Protein AF-L8LG18-F1 (afdb_monomer_lite)

Foldseek 3Di:
DVVLVVLLVVLQVQLVVLQVVLVVCVVVVVNVSSVVSNVVSVVSVVVSVVSVVVVVVVVD

Secondary structure (DSSP, 8-state):
-HHHHHHHHHHHHHHHHHHHHHHHHHHTT-HHHHHHHHHHHHHHHHHHHHHHHHHHHTT-

Sequence (60 aa):
MEDTKTQMKEYVRLAAKLSKEAIAEFDNKNFAEGKRKMKLAREAAQSFQRLYQSQIASSI

Radius of gyration: 14.04 Å; chains: 1; bounding box: 27×18×43 Å

pLDDT: mean 92.73, std 9.8, range [54.69, 98.5]

Structure (mmCIF, N/CA/C/O backbone):
data_AF-L8LG18-F1
#
_entry.id   AF-L8LG18-F1
#
loop_
_atom_site.group_PDB
_atom_site.id
_atom_site.type_symbol
_atom_site.label_atom_id
_atom_site.label_alt_id
_atom_site.label_comp_id
_atom_site.label_asym_id
_atom_site.label_entity_id
_atom_site.label_seq_id
_atom_site.pdbx_PDB_ins_code
_atom_site.Cartn_x
_atom_site.Cartn_y
_atom_site.Cartn_z
_atom_site.occupancy
_atom_site.B_iso_or_equiv
_atom_site.auth_seq_id
_atom_site.auth_comp_id
_atom_site.auth_asym_id
_atom_site.auth_atom_id
_atom_site.pdbx_PDB_model_num
ATOM 1 N N . MET A 1 1 ? 17.552 -6.153 -16.113 1.00 61.19 1 MET A N 1
ATOM 2 C CA . MET A 1 1 ? 16.094 -6.341 -16.327 1.00 61.19 1 MET A CA 1
ATOM 3 C C . MET A 1 1 ? 15.436 -7.197 -15.242 1.00 61.19 1 MET A C 1
ATOM 5 O O . MET A 1 1 ? 14.292 -6.912 -14.901 1.00 61.19 1 MET A O 1
ATOM 9 N N . GLU A 1 2 ? 16.105 -8.224 -14.705 1.00 69.19 2 GLU A N 1
ATOM 10 C CA . GLU A 1 2 ? 15.544 -9.094 -13.655 1.00 69.19 2 GLU A CA 1
ATOM 11 C C . GLU A 1 2 ? 15.390 -8.370 -12.303 1.00 69.19 2 GLU A C 1
ATOM 13 O O . GLU A 1 2 ? 14.307 -8.398 -11.719 1.00 69.19 2 GLU A O 1
ATOM 18 N N . ASP A 1 3 ? 16.389 -7.579 -11.893 1.00 81.06 3 ASP A N 1
ATOM 19 C CA . ASP A 1 3 ? 16.324 -6.727 -10.694 1.00 81.06 3 ASP A CA 1
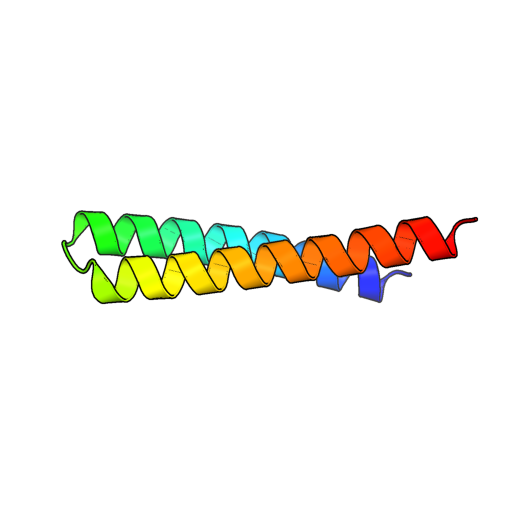ATOM 20 C C . ASP A 1 3 ? 15.165 -5.727 -10.704 1.00 81.06 3 ASP A C 1
ATOM 22 O O . ASP A 1 3 ? 14.443 -5.600 -9.718 1.00 81.06 3 ASP A O 1
ATOM 26 N N . THR A 1 4 ? 14.924 -5.049 -11.829 1.00 84.88 4 THR A N 1
ATOM 27 C CA . THR A 1 4 ? 13.849 -4.050 -11.940 1.00 84.88 4 THR A CA 1
ATOM 28 C C . THR A 1 4 ? 12.470 -4.690 -11.773 1.00 84.88 4 THR A C 1
ATOM 30 O O . THR A 1 4 ? 11.617 -4.148 -11.071 1.00 84.88 4 THR A O 1
ATOM 33 N N . LYS A 1 5 ? 12.255 -5.877 -12.359 1.00 87.38 5 LYS A N 1
ATOM 34 C CA . LYS A 1 5 ? 11.004 -6.635 -12.192 1.00 87.38 5 LYS A CA 1
ATOM 35 C C . LYS A 1 5 ? 10.818 -7.104 -10.747 1.00 87.38 5 LYS A C 1
ATOM 37 O O . LYS A 1 5 ? 9.693 -7.092 -10.246 1.00 87.38 5 LYS A O 1
ATOM 42 N N . THR A 1 6 ? 11.895 -7.498 -10.072 1.00 92.81 6 THR A N 1
ATOM 43 C CA . THR A 1 6 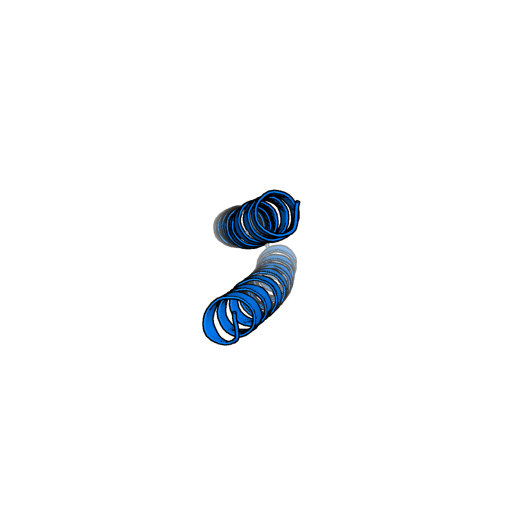? 11.865 -7.866 -8.650 1.00 92.81 6 THR A CA 1
ATOM 44 C C . THR A 1 6 ? 11.535 -6.656 -7.776 1.00 92.81 6 THR A C 1
ATOM 46 O O . THR A 1 6 ? 10.587 -6.716 -6.996 1.00 92.81 6 THR A O 1
ATOM 49 N N . GLN A 1 7 ? 12.206 -5.520 -7.977 1.00 92.19 7 GLN A N 1
ATOM 50 C CA . GLN A 1 7 ? 11.936 -4.273 -7.250 1.00 92.19 7 GLN A CA 1
ATOM 51 C C . GLN A 1 7 ? 10.491 -3.790 -7.428 1.00 92.19 7 GLN A C 1
ATOM 53 O O . GLN A 1 7 ? 9.838 -3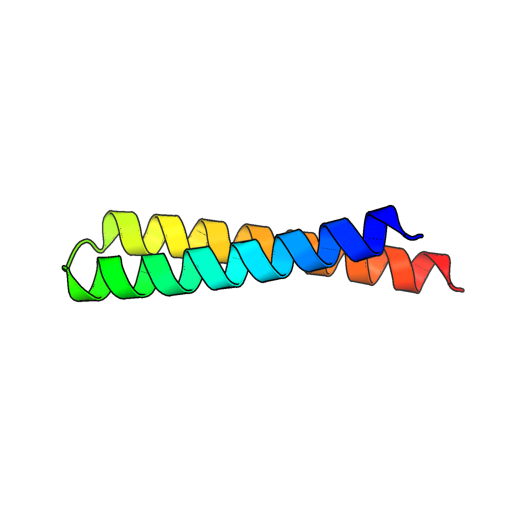.397 -6.465 1.00 92.19 7 GLN A O 1
ATOM 58 N N . MET A 1 8 ? 9.947 -3.874 -8.643 1.00 93.12 8 MET A N 1
ATOM 59 C CA . MET A 1 8 ? 8.540 -3.568 -8.904 1.00 93.12 8 MET A CA 1
ATOM 60 C C . MET A 1 8 ? 7.582 -4.433 -8.084 1.00 93.12 8 MET A C 1
ATOM 62 O O . MET A 1 8 ? 6.639 -3.909 -7.489 1.00 93.12 8 MET A O 1
ATOM 66 N N . LYS A 1 9 ? 7.816 -5.751 -8.039 1.00 95.00 9 LYS A N 1
ATOM 67 C CA . LYS A 1 9 ? 6.996 -6.674 -7.241 1.00 95.00 9 LYS A CA 1
ATOM 68 C C . LYS A 1 9 ? 7.072 -6.337 -5.756 1.00 95.00 9 LYS A C 1
ATOM 70 O O . LYS A 1 9 ? 6.040 -6.360 -5.088 1.00 95.00 9 LYS A O 1
ATOM 75 N N . GLU A 1 10 ? 8.253 -5.985 -5.260 1.00 96.38 10 GLU A N 1
ATOM 76 C CA . GLU A 1 10 ? 8.439 -5.566 -3.871 1.00 96.38 10 GLU A CA 1
ATOM 77 C C . GLU A 1 10 ? 7.663 -4.283 -3.552 1.00 96.38 10 GLU A C 1
ATOM 79 O O . GLU A 1 10 ? 6.947 -4.246 -2.553 1.00 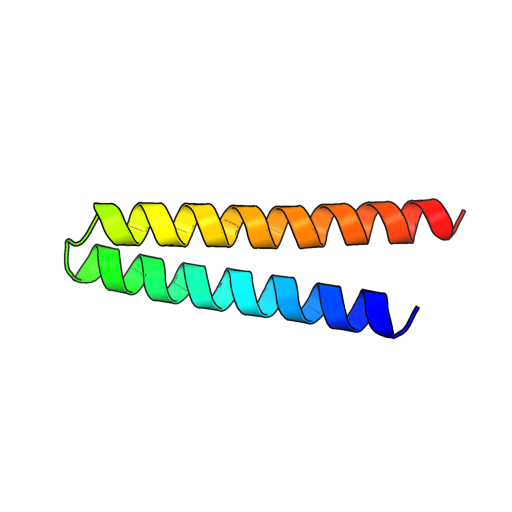96.38 10 GLU A O 1
ATOM 84 N N . TYR A 1 11 ? 7.683 -3.270 -4.426 1.00 96.69 11 TYR A N 1
ATOM 85 C CA . TYR A 1 11 ? 6.878 -2.059 -4.225 1.00 96.69 11 TYR A CA 1
ATOM 86 C C . TYR A 1 11 ? 5.371 -2.334 -4.219 1.00 96.69 11 TYR A C 1
ATOM 88 O O . TYR A 1 11 ? 4.656 -1.778 -3.386 1.00 96.69 11 TYR A O 1
ATOM 96 N N . VAL A 1 12 ? 4.879 -3.217 -5.095 1.00 96.25 12 VAL A N 1
ATOM 97 C CA . VAL A 1 12 ? 3.459 -3.612 -5.109 1.00 96.25 12 VAL A CA 1
ATOM 98 C C . VAL A 1 12 ? 3.085 -4.360 -3.827 1.00 96.25 12 VAL A C 1
ATOM 100 O O . VAL A 1 12 ? 2.060 -4.056 -3.213 1.00 96.25 12 VAL A O 1
ATOM 103 N N . ARG A 1 13 ? 3.924 -5.305 -3.379 1.00 97.44 13 ARG A N 1
ATOM 104 C CA . ARG A 1 13 ? 3.725 -6.032 -2.113 1.00 97.44 13 ARG A CA 1
ATOM 105 C C . ARG A 1 13 ? 3.715 -5.084 -0.920 1.00 97.44 13 ARG A C 1
ATOM 107 O O . ARG A 1 13 ? 2.839 -5.195 -0.064 1.00 97.44 13 ARG A O 1
ATOM 114 N N . LEU A 1 14 ? 4.655 -4.143 -0.884 1.00 97.81 14 LEU A N 1
ATOM 115 C CA . LEU A 1 14 ? 4.764 -3.146 0.173 1.00 97.81 14 LEU A CA 1
ATOM 116 C C . LEU A 1 14 ? 3.535 -2.232 0.208 1.00 97.81 14 LEU A C 1
ATOM 118 O O . LEU A 1 14 ? 2.958 -2.044 1.277 1.00 97.81 14 LEU A O 1
ATOM 122 N N . ALA A 1 15 ? 3.091 -1.725 -0.946 1.00 97.94 15 ALA A N 1
ATOM 123 C CA . ALA A 1 15 ? 1.887 -0.903 -1.039 1.00 97.94 15 ALA A CA 1
ATOM 124 C C . ALA A 1 15 ? 0.653 -1.661 -0.526 1.00 97.94 15 ALA A C 1
ATOM 126 O O . ALA A 1 15 ? -0.068 -1.154 0.330 1.00 97.94 15 ALA A O 1
ATOM 127 N N . ALA A 1 16 ? 0.455 -2.909 -0.966 1.00 98.00 16 ALA A N 1
ATOM 128 C CA . ALA A 1 16 ? -0.663 -3.739 -0.520 1.00 98.00 16 ALA A CA 1
ATOM 129 C C . ALA A 1 16 ? -0.623 -4.025 0.991 1.00 98.00 16 ALA A C 1
ATOM 131 O O . ALA A 1 16 ? -1.658 -3.964 1.658 1.00 98.00 16 ALA A O 1
ATOM 132 N N . LYS A 1 17 ? 0.563 -4.318 1.542 1.00 98.31 17 LYS A N 1
ATOM 133 C CA . LYS A 1 17 ? 0.756 -4.528 2.983 1.00 98.31 17 LYS A CA 1
ATOM 134 C C . LYS A 1 17 ? 0.382 -3.273 3.774 1.00 98.31 17 LYS A C 1
ATOM 136 O O . LYS A 1 17 ? -0.450 -3.351 4.672 1.00 98.31 17 LYS A O 1
ATOM 141 N N . LEU A 1 18 ? 0.937 -2.121 3.401 1.00 98.44 18 LEU A N 1
ATOM 142 C CA . LEU A 1 18 ? 0.684 -0.848 4.077 1.00 98.44 18 LEU A CA 1
ATOM 143 C C . LEU A 1 18 ? -0.784 -0.421 3.982 1.00 98.44 18 LEU A C 1
ATOM 145 O O . LEU A 1 18 ? -1.325 0.086 4.959 1.00 98.44 18 LEU A O 1
ATOM 149 N N . SER A 1 19 ? -1.456 -0.663 2.852 1.00 98.25 19 SER A N 1
ATOM 150 C CA . SER A 1 19 ? -2.894 -0.402 2.723 1.00 98.25 19 SER A CA 1
ATOM 151 C C . SER A 1 19 ? -3.729 -1.275 3.660 1.00 98.25 19 SER A C 1
ATOM 153 O O . SER A 1 19 ? -4.641 -0.759 4.300 1.00 98.25 19 SER A O 1
ATOM 155 N N . LYS A 1 20 ? -3.408 -2.570 3.794 1.00 98.44 20 LYS A N 1
ATOM 156 C CA . LYS A 1 20 ? -4.092 -3.459 4.751 1.00 98.44 20 LYS A CA 1
ATOM 157 C C . LYS A 1 20 ? -3.873 -3.010 6.192 1.00 98.44 20 LYS A C 1
ATOM 159 O O . LYS A 1 20 ? -4.826 -2.933 6.958 1.00 98.44 20 LYS A O 1
ATOM 164 N N . GLU A 1 21 ? -2.635 -2.681 6.549 1.00 98.25 21 GLU A N 1
ATOM 165 C CA . GLU A 1 21 ? -2.322 -2.176 7.884 1.00 98.25 21 GLU A CA 1
ATOM 166 C C . GLU A 1 21 ? -3.012 -0.834 8.154 1.00 98.25 21 GLU A C 1
ATOM 168 O O . GLU A 1 21 ? -3.505 -0.626 9.253 1.00 98.25 21 GLU A O 1
ATOM 173 N N . ALA A 1 22 ? -3.094 0.062 7.167 1.00 98.19 22 ALA A N 1
ATOM 174 C CA . ALA A 1 22 ? -3.799 1.333 7.306 1.00 98.19 22 ALA A CA 1
ATOM 175 C C . ALA A 1 22 ? -5.296 1.140 7.583 1.00 98.19 22 ALA A C 1
ATOM 177 O O . ALA A 1 22 ? -5.841 1.833 8.437 1.00 98.19 22 ALA A O 1
ATOM 178 N N . ILE A 1 23 ? -5.943 0.190 6.896 1.00 98.19 23 ILE A N 1
ATOM 179 C CA . ILE A 1 23 ? -7.346 -0.175 7.150 1.00 98.19 23 ILE A CA 1
ATOM 180 C C . ILE A 1 23 ? -7.505 -0.666 8.592 1.00 98.19 23 ILE A C 1
ATOM 182 O O . ILE A 1 23 ? -8.348 -0.141 9.311 1.00 98.19 23 ILE A O 1
ATOM 186 N N . ALA A 1 24 ? -6.630 -1.566 9.051 1.00 98.38 24 ALA A N 1
ATOM 187 C CA . ALA A 1 24 ? -6.665 -2.055 10.430 1.00 98.38 24 ALA A CA 1
ATOM 188 C C . ALA A 1 24 ? -6.480 -0.929 11.468 1.00 98.38 24 ALA A C 1
ATOM 190 O O . ALA A 1 24 ? -7.120 -0.937 12.517 1.00 98.38 24 ALA A O 1
ATOM 191 N N . G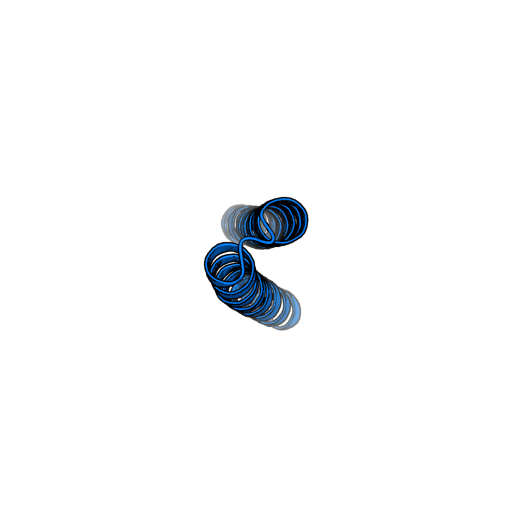LU A 1 25 ? -5.633 0.070 11.199 1.00 98.38 25 GLU A N 1
ATOM 192 C CA . GLU A 1 25 ? -5.522 1.246 12.076 1.00 98.38 25 GLU A CA 1
ATOM 193 C C . GLU A 1 25 ? -6.796 2.096 12.077 1.00 98.38 25 GLU A C 1
ATOM 195 O O . GLU A 1 25 ? -7.193 2.598 13.128 1.00 98.38 25 GLU A O 1
ATOM 200 N N . PHE A 1 26 ? -7.458 2.257 10.927 1.00 97.94 26 PHE A N 1
ATOM 201 C CA . PHE A 1 26 ? -8.731 2.974 10.853 1.00 97.94 26 PHE A CA 1
ATOM 202 C C . PHE A 1 26 ? -9.844 2.250 11.613 1.00 97.94 26 PHE A C 1
ATOM 204 O O . PHE A 1 26 ? -10.587 2.911 12.341 1.00 97.94 26 PHE A O 1
ATOM 211 N N . ASP A 1 27 ? -9.902 0.920 11.531 1.00 98.31 27 ASP A N 1
ATOM 212 C CA . ASP A 1 27 ? -10.840 0.099 12.307 1.00 98.31 27 ASP A CA 1
ATOM 213 C C . ASP A 1 27 ? -10.612 0.271 13.820 1.00 98.31 27 ASP A C 1
ATOM 215 O O . ASP A 1 27 ? -11.560 0.400 14.596 1.00 98.31 27 ASP A O 1
ATOM 219 N N . ASN A 1 28 ? -9.347 0.398 14.236 1.00 98.00 28 ASN A N 1
ATOM 220 C CA . ASN A 1 28 ? -8.953 0.696 15.616 1.00 98.00 28 ASN A CA 1
ATOM 221 C C . ASN A 1 28 ? -9.081 2.186 16.000 1.00 98.00 28 ASN A C 1
ATOM 223 O O . ASN A 1 28 ? -8.633 2.587 17.075 1.00 98.00 28 ASN A O 1
ATOM 227 N N . LYS A 1 29 ? -9.674 3.031 15.141 1.00 98.06 29 LYS A N 1
ATOM 228 C CA . LYS A 1 29 ? -9.788 4.497 15.306 1.00 98.06 29 LYS A CA 1
ATOM 229 C C . LYS A 1 29 ? -8.443 5.221 15.464 1.00 98.06 29 LYS A C 1
ATOM 231 O O . LYS A 1 29 ? -8.402 6.394 15.842 1.00 98.06 29 LYS A O 1
ATOM 236 N N . ASN A 1 30 ? -7.336 4.572 15.115 1.00 98.19 30 ASN A N 1
ATOM 237 C CA . ASN A 1 30 ? -6.008 5.165 15.086 1.00 98.19 30 ASN A CA 1
ATOM 238 C C . ASN A 1 30 ? -5.775 5.895 13.752 1.00 98.19 30 ASN A C 1
ATOM 240 O O . ASN A 1 30 ? -4.965 5.514 12.905 1.00 98.19 30 ASN A O 1
ATOM 244 N N . PHE A 1 31 ? -6.517 6.984 13.541 1.00 96.56 31 PHE A N 1
ATOM 245 C CA . PHE A 1 31 ? -6.511 7.711 12.268 1.00 96.56 31 PHE A CA 1
ATOM 246 C C . PHE A 1 31 ? -5.158 8.336 11.919 1.00 96.56 31 PHE A C 1
ATOM 248 O O . PHE A 1 31 ? -4.865 8.536 10.739 1.00 96.56 31 PHE A O 1
ATOM 255 N N . ALA A 1 32 ? -4.345 8.689 12.919 1.00 98.12 32 ALA A N 1
ATOM 256 C CA . ALA A 1 32 ? -3.014 9.242 12.692 1.00 98.12 32 ALA A CA 1
ATOM 257 C C . ALA A 1 32 ? -2.108 8.202 12.021 1.00 98.12 32 ALA A C 1
ATOM 259 O O . ALA A 1 32 ? -1.547 8.472 10.955 1.00 98.12 32 ALA A O 1
ATOM 260 N N . GLU A 1 33 ? -2.046 6.997 12.589 1.00 97.75 33 GLU A N 1
ATOM 261 C CA . GLU A 1 33 ? -1.230 5.911 12.053 1.00 97.75 33 GLU A CA 1
ATOM 262 C C . GLU A 1 33 ? -1.799 5.363 10.742 1.00 97.75 33 GLU A C 1
ATOM 264 O O . GLU A 1 33 ? -1.046 5.150 9.791 1.00 97.75 33 GLU A O 1
ATOM 269 N N . GLY A 1 34 ? -3.125 5.245 10.622 1.00 98.50 34 GLY A N 1
ATOM 270 C CA . GLY A 1 34 ? -3.768 4.849 9.368 1.00 98.50 34 GLY A CA 1
ATOM 271 C C . GLY A 1 34 ? -3.452 5.812 8.218 1.00 98.50 34 GLY A C 1
ATOM 272 O O . GLY A 1 34 ? -3.053 5.383 7.133 1.00 98.50 34 GLY A O 1
ATOM 273 N N . LYS A 1 35 ? -3.515 7.134 8.454 1.00 98.44 35 LYS A N 1
ATOM 274 C CA . LYS A 1 35 ? -3.106 8.142 7.456 1.00 98.44 35 LYS A CA 1
ATOM 275 C C . LYS A 1 35 ? -1.618 8.046 7.122 1.00 98.44 35 LYS A C 1
ATOM 277 O O . LYS A 1 35 ? -1.257 8.1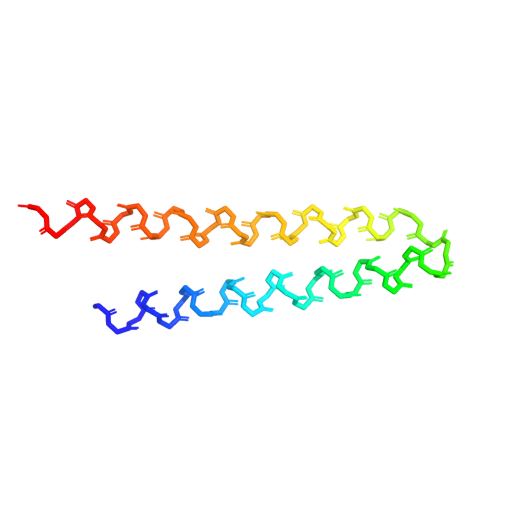55 5.949 1.00 98.44 35 LYS A O 1
ATOM 282 N N . ARG A 1 36 ? -0.760 7.824 8.124 1.00 98.50 36 ARG A N 1
ATOM 283 C CA . ARG A 1 36 ? 0.687 7.646 7.926 1.00 98.50 36 ARG A CA 1
ATOM 284 C C . ARG A 1 36 ? 0.970 6.445 7.023 1.00 98.50 36 ARG A C 1
ATOM 286 O O . ARG A 1 36 ? 1.665 6.591 6.020 1.00 98.50 36 ARG A O 1
ATOM 293 N N . LYS A 1 37 ? 0.378 5.288 7.321 1.00 98.19 37 LYS A N 1
ATOM 294 C CA . LYS A 1 37 ? 0.518 4.061 6.525 1.00 98.19 37 LYS A CA 1
ATOM 295 C C . LYS A 1 37 ? -0.046 4.215 5.117 1.00 98.19 37 LYS A C 1
ATOM 297 O O . LYS A 1 37 ? 0.593 3.786 4.162 1.00 98.19 37 LYS A O 1
ATOM 302 N N . MET A 1 38 ? -1.174 4.908 4.955 1.00 98.06 38 MET A N 1
ATOM 303 C CA . MET A 1 38 ? -1.736 5.168 3.628 1.00 98.06 38 MET A CA 1
ATOM 304 C C . MET A 1 38 ? -0.843 6.089 2.781 1.00 98.06 38 MET A C 1
ATOM 306 O O . MET A 1 38 ? -0.687 5.871 1.579 1.00 98.06 38 MET A O 1
ATOM 310 N N . LYS A 1 39 ? -0.194 7.085 3.401 1.00 98.38 39 LYS A N 1
ATOM 311 C CA . LYS A 1 39 ? 0.818 7.911 2.728 1.00 98.38 39 LYS A CA 1
ATOM 312 C C . LYS A 1 39 ? 1.998 7.058 2.247 1.00 98.38 39 LYS A C 1
ATOM 314 O O . LYS A 1 39 ? 2.367 7.152 1.080 1.00 98.38 39 LYS A O 1
ATOM 319 N N . LEU A 1 40 ? 2.525 6.182 3.104 1.00 98.19 40 LEU A N 1
ATOM 320 C CA . LEU A 1 40 ? 3.613 5.268 2.739 1.00 98.19 40 LEU A CA 1
ATOM 321 C C . LEU A 1 40 ? 3.199 4.303 1.612 1.00 98.19 40 LEU A C 1
ATOM 323 O O . LEU A 1 40 ? 3.972 4.061 0.686 1.00 98.19 40 LEU A O 1
ATOM 327 N N . ALA A 1 41 ? 1.963 3.790 1.637 1.00 98.25 41 ALA A N 1
ATOM 328 C CA . ALA A 1 41 ? 1.434 2.936 0.571 1.00 98.25 41 ALA A CA 1
ATOM 329 C C . ALA A 1 41 ? 1.416 3.666 -0.782 1.00 98.25 41 ALA A C 1
ATOM 331 O O . ALA A 1 41 ? 1.818 3.109 -1.806 1.00 98.25 41 ALA A O 1
ATOM 332 N N . ARG A 1 42 ? 1.007 4.943 -0.782 1.00 97.94 42 ARG A N 1
ATOM 333 C CA . ARG A 1 42 ? 1.039 5.800 -1.973 1.00 97.94 42 ARG A CA 1
ATOM 334 C C . ARG A 1 42 ? 2.463 6.019 -2.482 1.00 97.94 42 ARG A C 1
ATOM 336 O O . ARG A 1 42 ? 2.685 5.934 -3.686 1.00 97.94 42 ARG A O 1
ATOM 343 N N . GLU A 1 43 ? 3.420 6.285 -1.599 1.00 98.00 43 GLU A N 1
ATOM 344 C CA . GLU A 1 43 ? 4.830 6.476 -1.971 1.00 98.00 43 GLU A CA 1
ATOM 345 C C . GLU A 1 43 ? 5.436 5.205 -2.599 1.00 98.00 43 GLU A C 1
ATOM 347 O O . GLU A 1 43 ? 6.171 5.283 -3.592 1.00 98.00 43 GLU A O 1
ATOM 352 N N . ALA A 1 44 ? 5.074 4.022 -2.090 1.00 97.19 44 ALA A N 1
ATOM 353 C CA . ALA A 1 44 ? 5.451 2.743 -2.691 1.00 97.19 44 ALA A CA 1
ATOM 354 C C . ALA A 1 44 ? 4.837 2.570 -4.094 1.00 97.19 44 ALA A C 1
ATOM 356 O O . ALA A 1 44 ? 5.552 2.243 -5.044 1.00 97.19 44 ALA A O 1
ATOM 357 N N . ALA A 1 45 ? 3.546 2.879 -4.262 1.00 96.62 45 ALA A N 1
ATOM 358 C CA . ALA A 1 45 ? 2.874 2.821 -5.563 1.00 96.62 45 ALA A CA 1
ATOM 359 C C . ALA A 1 45 ? 3.487 3.795 -6.590 1.00 96.62 45 ALA A C 1
ATOM 361 O O . ALA A 1 45 ? 3.697 3.435 -7.748 1.00 96.62 45 ALA A O 1
ATOM 362 N N . GLN A 1 46 ? 3.850 5.008 -6.166 1.00 97.06 46 GLN A N 1
ATOM 363 C CA . GLN A 1 46 ? 4.551 5.980 -7.015 1.00 97.06 46 GLN A CA 1
ATOM 364 C C . GLN A 1 46 ? 5.955 5.504 -7.409 1.00 97.06 46 GLN A C 1
ATOM 366 O O . GLN A 1 46 ? 6.421 5.776 -8.515 1.00 97.06 46 GLN A O 1
ATOM 371 N N . SER A 1 47 ? 6.645 4.786 -6.523 1.00 96.06 47 SER A N 1
ATOM 372 C CA . SER A 1 47 ? 7.964 4.218 -6.824 1.00 96.06 47 SER A CA 1
ATOM 373 C C . SER A 1 47 ? 7.868 3.090 -7.851 1.00 96.06 47 SER A C 1
ATOM 375 O O . SER A 1 47 ? 8.637 3.087 -8.811 1.00 96.06 47 SER A O 1
ATOM 377 N N . PHE A 1 48 ? 6.851 2.227 -7.746 1.00 95.25 48 PHE A N 1
ATOM 378 C CA . PHE A 1 48 ? 6.508 1.280 -8.810 1.00 95.25 48 PHE A CA 1
ATOM 379 C C . PHE A 1 48 ? 6.233 1.994 -10.142 1.00 95.25 48 PHE A C 1
ATOM 381 O O . PHE A 1 48 ? 6.818 1.633 -11.163 1.00 95.25 48 PHE A O 1
ATOM 388 N N . GLN A 1 49 ? 5.390 3.032 -10.136 1.00 94.38 49 GLN A N 1
ATOM 389 C CA . GLN A 1 49 ? 5.020 3.758 -11.352 1.00 94.38 49 GLN A CA 1
ATOM 390 C C . GLN A 1 49 ? 6.240 4.371 -12.056 1.00 94.38 49 GLN A C 1
ATOM 392 O O . GLN A 1 49 ? 6.356 4.264 -13.276 1.00 94.38 49 GLN A O 1
ATOM 397 N N . ARG A 1 50 ? 7.175 4.963 -11.301 1.00 94.31 50 ARG A N 1
ATOM 398 C CA . ARG A 1 50 ? 8.426 5.516 -11.850 1.00 94.31 50 ARG A CA 1
ATOM 399 C C . ARG A 1 50 ? 9.286 4.445 -12.516 1.00 94.31 50 ARG A C 1
ATOM 401 O O . ARG A 1 50 ? 9.774 4.660 -13.623 1.00 94.31 50 ARG A O 1
ATOM 408 N N . LEU A 1 51 ? 9.439 3.284 -11.876 1.00 92.06 51 LEU A N 1
ATOM 409 C CA . LEU A 1 51 ? 10.172 2.164 -12.470 1.00 92.06 51 LEU A CA 1
ATOM 410 C C . LEU A 1 51 ? 9.488 1.648 -13.740 1.00 92.06 51 LEU A C 1
ATOM 412 O O . LEU A 1 51 ? 10.165 1.351 -14.719 1.00 92.06 51 LEU A O 1
ATOM 416 N N . TYR A 1 52 ? 8.156 1.580 -13.744 1.00 91.56 52 TYR A N 1
ATOM 417 C CA . TYR A 1 52 ? 7.378 1.137 -14.900 1.00 91.56 52 TYR A CA 1
ATOM 418 C C . TYR A 1 52 ? 7.535 2.065 -16.098 1.00 91.56 52 TYR A C 1
ATOM 420 O O . TYR A 1 52 ? 7.832 1.607 -17.199 1.00 91.56 52 TYR A O 1
ATOM 428 N N . GLN A 1 53 ? 7.431 3.371 -15.867 1.00 92.25 53 GLN A N 1
ATOM 429 C CA . GLN A 1 53 ? 7.652 4.373 -16.906 1.00 92.25 53 GLN A CA 1
ATOM 430 C C . GLN A 1 53 ? 9.084 4.323 -17.454 1.00 92.25 53 GLN A C 1
ATOM 432 O O . GLN A 1 53 ? 9.267 4.360 -18.668 1.00 92.25 53 GLN A O 1
ATOM 437 N N . SER A 1 54 ? 10.087 4.164 -16.585 1.00 89.00 54 SER A N 1
ATOM 438 C CA . SER A 1 54 ? 11.491 4.026 -16.998 1.00 89.00 54 SER A CA 1
ATOM 439 C C . SER A 1 54 ? 11.731 2.775 -17.855 1.00 89.00 54 SER A C 1
ATOM 441 O O . SER A 1 54 ? 12.433 2.832 -18.866 1.00 89.00 54 SER A O 1
ATOM 443 N N . GLN A 1 55 ? 11.099 1.649 -17.504 1.00 84.25 55 GLN A N 1
ATOM 444 C CA . GLN A 1 55 ? 11.209 0.409 -18.271 1.00 84.25 55 GLN A CA 1
ATOM 445 C C . GLN A 1 55 ? 10.581 0.529 -19.664 1.00 84.25 55 GLN A C 1
ATOM 447 O O . GLN A 1 55 ? 11.165 0.041 -20.630 1.00 84.25 55 GLN A O 1
ATOM 452 N N . ILE A 1 56 ? 9.423 1.188 -19.776 1.00 83.81 56 ILE A N 1
ATOM 453 C CA . ILE A 1 56 ? 8.791 1.458 -21.075 1.00 83.81 56 ILE A CA 1
ATOM 454 C C . ILE A 1 56 ? 9.689 2.363 -21.921 1.00 83.81 56 ILE A C 1
ATOM 456 O O . ILE A 1 56 ? 9.955 2.037 -23.072 1.00 83.81 56 ILE A O 1
ATOM 460 N N . ALA A 1 57 ? 10.193 3.458 -21.346 1.00 79.50 57 ALA A N 1
ATOM 461 C CA . ALA A 1 57 ? 11.046 4.412 -22.054 1.00 79.50 57 ALA A CA 1
ATOM 462 C C . ALA A 1 57 ? 12.369 3.794 -22.534 1.00 79.50 57 ALA A C 1
ATOM 464 O O . ALA A 1 57 ? 12.877 4.185 -23.573 1.00 79.50 57 ALA A O 1
ATOM 465 N N . SER A 1 58 ? 12.903 2.815 -21.797 1.00 75.12 58 SER A N 1
ATOM 466 C CA . SER A 1 58 ? 14.136 2.097 -22.156 1.00 75.12 58 SER A CA 1
ATOM 467 C C . SER A 1 58 ? 13.920 0.967 -23.177 1.00 75.12 58 SER A C 1
ATOM 469 O O . SER A 1 58 ? 14.880 0.295 -23.542 1.00 75.12 58 SER A O 1
ATOM 471 N N . SER A 1 59 ? 12.671 0.695 -23.570 1.00 63.44 59 SER A N 1
ATOM 472 C CA . SER A 1 59 ? 12.304 -0.358 -24.534 1.00 63.44 59 SER A CA 1
ATOM 473 C C . SER A 1 59 ? 11.963 0.196 -25.930 1.00 63.44 59 SER A C 1
ATOM 475 O O . SER A 1 59 ? 11.507 -0.571 -26.777 1.00 63.44 59 SER A O 1
ATOM 477 N N . ILE A 1 60 ? 12.148 1.506 -26.144 1.00 54.69 60 ILE A N 1
ATOM 478 C CA . ILE A 1 60 ? 11.989 2.240 -27.413 1.00 54.69 60 ILE A CA 1
ATOM 479 C C . ILE A 1 60 ? 13.383 2.625 -27.905 1.00 54.69 60 ILE A C 1
ATOM 481 O O . ILE A 1 60 ? 13.628 2.479 -29.121 1.00 54.69 60 ILE A O 1
#